Protein AF-A0A950JW30-F1 (afdb_monomer)

Sequence (121 aa):
MFRPANTLVDAQTFRLAQAGDPGAIRMLLIRLQPDVRRYAGKQCRSSSAIEEVVQEALLVIYRRIGQVRDLVSLSGWV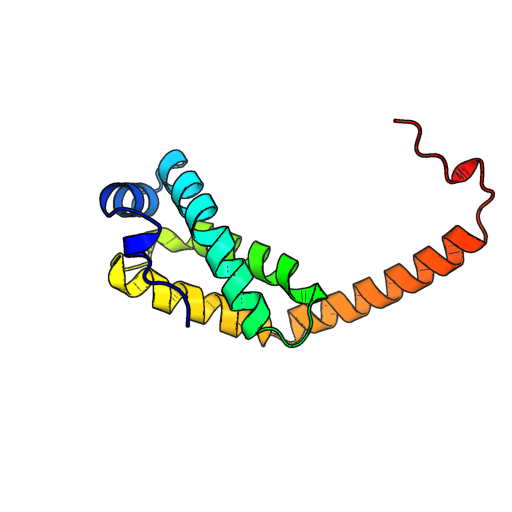AKIVLRLCMLPALMLMRGVEGLTGIENTARFAQVPTDELRIDL

Solvent-accessible surface area (backbone atoms only — not comparable to full-atom values): 6831 Å² total; per-residue (Å²): 132,61,64,65,35,72,82,56,43,54,72,66,46,50,52,39,24,37,74,63,37,67,68,30,39,51,51,48,48,64,48,44,46,65,51,47,42,58,42,30,66,74,64,31,92,47,79,80,52,31,62,58,40,36,52,54,40,51,52,52,43,71,77,43,43,60,73,57,91,47,62,82,53,45,26,62,51,50,45,50,47,40,51,51,49,52,66,36,63,66,70,52,50,56,46,54,52,50,52,49,50,51,51,52,48,51,58,48,56,74,72,50,60,73,81,78,68,60,79,88,126

Foldseek 3Di:
DQDQQCVQDPQVLLVCLLVVNPVSLVSSLVSRLVSQLVLLVVQAPDPVLSVVLSVVLSVCCSVCSNVQDGSRCVRVVSSVSSNCSSPDVVSVVVVVVVVVVVVVVVVVVVVDDPVVVDPDD

Structure (mmCIF, N/CA/C/O backbone):
data_AF-A0A950JW30-F1
#
_entry.id   AF-A0A950JW30-F1
#
loop_
_atom_site.group_PDB
_atom_site.id
_atom_site.type_symbol
_atom_site.label_atom_id
_atom_site.label_alt_id
_atom_site.label_comp_id
_atom_site.label_asym_id
_atom_site.label_entity_id
_atom_site.label_seq_id
_atom_site.pdbx_PDB_ins_code
_atom_site.Cartn_x
_atom_site.Cartn_y
_atom_site.Cartn_z
_atom_site.occupancy
_atom_site.B_iso_or_equiv
_atom_site.auth_seq_id
_atom_site.auth_comp_id
_atom_site.auth_asym_id
_atom_site.auth_atom_id
_atom_site.pdbx_PDB_model_num
ATOM 1 N N . MET A 1 1 ? 3.780 -14.549 -3.124 1.00 79.44 1 MET A N 1
ATOM 2 C CA . MET A 1 1 ? 2.544 -14.204 -2.393 1.00 79.44 1 MET A CA 1
ATOM 3 C C . MET A 1 1 ? 2.788 -13.003 -1.484 1.00 79.44 1 MET A C 1
ATOM 5 O O . MET A 1 1 ? 3.895 -12.870 -0.950 1.00 79.44 1 MET A O 1
ATOM 9 N N . PHE A 1 2 ? 1.794 -12.121 -1.363 1.00 89.06 2 PHE A N 1
ATOM 10 C CA . PHE A 1 2 ? 1.793 -10.994 -0.421 1.00 89.06 2 PHE A CA 1
ATOM 11 C C . PHE A 1 2 ? 1.681 -11.524 1.018 1.00 89.06 2 PHE A C 1
ATOM 13 O O . PHE A 1 2 ? 1.002 -12.529 1.236 1.00 89.06 2 PHE A O 1
ATOM 20 N N . ARG A 1 3 ? 2.388 -10.921 1.980 1.00 91.19 3 ARG A N 1
ATOM 21 C CA . ARG A 1 3 ? 2.394 -11.399 3.372 1.00 91.19 3 ARG A CA 1
ATOM 22 C C . ARG A 1 3 ? 1.030 -11.165 4.043 1.00 91.19 3 ARG A C 1
ATOM 24 O O . ARG A 1 3 ? 0.354 -10.188 3.715 1.00 91.19 3 ARG A O 1
ATOM 31 N N . PRO A 1 4 ? 0.608 -12.027 4.984 1.00 91.12 4 PRO A N 1
ATOM 32 C CA . PRO A 1 4 ? -0.625 -11.825 5.744 1.00 91.12 4 PRO A CA 1
ATOM 33 C C . PRO A 1 4 ? -0.609 -10.483 6.493 1.00 91.12 4 PRO A C 1
ATOM 35 O O . PRO A 1 4 ? 0.345 -10.179 7.207 1.00 91.12 4 PRO A O 1
ATOM 38 N N . ALA A 1 5 ? -1.644 -9.662 6.327 1.00 88.19 5 ALA A N 1
ATOM 39 C CA . ALA A 1 5 ? -1.647 -8.281 6.805 1.00 88.19 5 ALA A CA 1
ATOM 40 C C . ALA A 1 5 ? -1.696 -8.188 8.332 1.00 88.19 5 ALA A C 1
ATOM 42 O O . ALA A 1 5 ? -1.148 -7.250 8.897 1.00 88.19 5 ALA A O 1
ATOM 43 N N . ASN A 1 6 ? -2.248 -9.204 8.995 1.00 88.06 6 ASN A N 1
ATOM 44 C CA . ASN A 1 6 ? -2.206 -9.363 10.448 1.00 88.06 6 ASN A CA 1
ATOM 45 C C . ASN A 1 6 ? -0.781 -9.508 11.024 1.00 88.06 6 ASN A C 1
ATOM 47 O O . ASN A 1 6 ? -0.602 -9.355 12.225 1.00 88.06 6 ASN A O 1
ATOM 51 N N . THR A 1 7 ? 0.233 -9.783 10.192 1.00 89.69 7 THR A N 1
ATOM 52 C CA . THR A 1 7 ? 1.655 -9.761 10.597 1.00 89.69 7 THR A CA 1
ATOM 53 C C . THR A 1 7 ? 2.314 -8.396 10.394 1.00 89.69 7 THR A C 1
ATOM 55 O O . THR A 1 7 ? 3.430 -8.172 10.857 1.00 89.69 7 THR A O 1
ATOM 58 N N . LEU A 1 8 ? 1.649 -7.488 9.674 1.00 89.12 8 LEU A N 1
ATOM 59 C CA . LEU A 1 8 ? 2.168 -6.171 9.301 1.00 89.12 8 LEU A CA 1
ATOM 60 C C . LEU A 1 8 ? 1.509 -5.055 10.120 1.00 89.12 8 LEU A C 1
ATOM 62 O O . LEU A 1 8 ? 2.170 -4.076 10.462 1.00 89.12 8 LEU A O 1
ATOM 66 N N . VAL A 1 9 ? 0.215 -5.204 10.413 1.00 93.75 9 VAL A N 1
ATOM 67 C CA . VAL A 1 9 ? -0.637 -4.214 11.077 1.00 93.75 9 VAL A CA 1
ATOM 68 C C . VAL A 1 9 ? -1.578 -4.935 12.043 1.00 93.75 9 VAL A C 1
ATOM 70 O O . VAL A 1 9 ? -2.125 -5.986 11.710 1.00 93.75 9 VAL A O 1
ATOM 73 N N . ASP A 1 10 ? -1.776 -4.374 13.235 1.00 94.81 10 ASP A N 1
ATOM 74 C CA . ASP A 1 10 ? -2.725 -4.901 14.217 1.00 94.81 10 ASP A CA 1
ATOM 75 C C . ASP A 1 10 ? -4.186 -4.513 13.894 1.00 94.81 10 ASP A C 1
ATOM 77 O O . ASP A 1 10 ? -4.475 -3.612 13.099 1.00 94.81 10 ASP A O 1
ATOM 81 N N . ALA A 1 11 ? -5.137 -5.202 14.530 1.00 95.56 11 ALA A N 1
ATOM 82 C CA . ALA A 1 11 ? -6.564 -4.993 14.293 1.00 95.56 11 ALA A CA 1
ATOM 83 C C . ALA A 1 11 ? -7.066 -3.600 14.716 1.00 95.56 11 ALA A C 1
ATOM 85 O O . ALA A 1 11 ? -8.016 -3.091 14.120 1.00 95.56 11 ALA A O 1
ATOM 86 N N . GLN A 1 12 ? -6.452 -2.972 15.722 1.00 96.50 12 GLN A N 1
ATOM 87 C CA . GLN A 1 12 ? -6.859 -1.649 16.191 1.00 96.50 12 GLN A CA 1
ATOM 88 C C . GLN A 1 12 ? -6.456 -0.572 15.185 1.00 96.50 12 GLN A C 1
ATOM 90 O O . GLN A 1 12 ? -7.300 0.217 14.761 1.00 96.50 12 GLN A O 1
ATOM 95 N N . THR A 1 13 ? -5.198 -0.589 14.749 1.00 97.00 13 THR A N 1
ATOM 96 C CA . THR A 1 13 ? -4.665 0.290 13.707 1.00 97.00 13 THR A CA 1
ATOM 97 C C . THR A 1 13 ? -5.472 0.144 12.418 1.00 97.00 13 THR A C 1
ATOM 99 O O . THR A 1 13 ? -5.840 1.142 11.805 1.00 97.00 13 THR A O 1
ATOM 102 N N . PHE A 1 14 ? -5.828 -1.083 12.025 1.00 97.56 14 PHE A N 1
ATOM 103 C CA . PHE A 1 14 ? -6.671 -1.306 10.849 1.00 97.56 14 PHE A CA 1
ATOM 104 C C . PHE A 1 14 ? -8.067 -0.675 10.979 1.00 97.56 14 PHE A C 1
ATOM 106 O O . PHE A 1 14 ? -8.506 0.007 10.054 1.00 97.56 14 PHE A O 1
ATOM 113 N N . ARG A 1 15 ? -8.751 -0.850 12.119 1.00 97.62 15 ARG A N 1
ATOM 114 C CA . ARG A 1 15 ? -10.082 -0.254 12.347 1.00 97.62 15 ARG A CA 1
ATOM 115 C C . ARG A 1 15 ? -10.045 1.272 12.360 1.00 97.62 15 ARG A C 1
ATOM 117 O O . ARG A 1 15 ? -10.908 1.903 11.760 1.00 97.62 15 ARG A O 1
ATOM 124 N N . LEU A 1 16 ? -9.044 1.865 13.011 1.00 98.19 16 LEU A N 1
ATOM 125 C CA . LEU A 1 16 ? -8.857 3.317 13.009 1.00 98.19 16 LEU A CA 1
ATOM 126 C C . LEU A 1 16 ? -8.589 3.834 11.590 1.00 98.19 16 LEU A C 1
ATOM 128 O O . LEU A 1 16 ? -9.196 4.813 11.165 1.00 98.19 16 LEU A O 1
ATOM 132 N N . ALA A 1 17 ? -7.756 3.129 10.819 1.00 97.75 17 ALA A N 1
ATOM 133 C CA . ALA A 1 17 ? -7.479 3.490 9.434 1.00 97.75 17 ALA A CA 1
ATOM 134 C C . ALA A 1 17 ? -8.726 3.387 8.539 1.00 97.75 17 ALA A C 1
ATOM 136 O O . ALA A 1 17 ? -8.970 4.272 7.722 1.00 97.75 17 ALA A O 1
ATOM 137 N N . GLN A 1 18 ? -9.544 2.343 8.713 1.00 97.25 18 GLN A N 1
ATOM 138 C CA . GLN A 1 18 ? -10.849 2.219 8.050 1.00 97.25 18 GLN A CA 1
ATOM 139 C C . GLN A 1 18 ? -11.782 3.388 8.379 1.00 97.25 18 GLN A C 1
ATOM 141 O O . GLN A 1 18 ? -12.485 3.867 7.493 1.00 97.25 18 GLN A O 1
ATOM 146 N N . ALA A 1 19 ? -11.777 3.845 9.635 1.00 97.12 19 ALA A N 1
ATOM 147 C CA . ALA A 1 19 ? -12.585 4.967 10.105 1.00 97.12 19 ALA A CA 1
ATOM 148 C C . ALA A 1 19 ? -12.067 6.340 9.636 1.00 97.12 19 ALA A C 1
ATOM 150 O O . ALA A 1 19 ? -12.692 7.357 9.928 1.00 97.12 19 ALA A O 1
ATOM 151 N N . GLY A 1 20 ? -10.949 6.385 8.906 1.00 96.31 20 GLY A N 1
ATOM 152 C CA . GLY A 1 20 ? -10.389 7.624 8.376 1.00 96.31 20 GLY A CA 1
ATOM 153 C C . GLY A 1 20 ? -9.373 8.307 9.289 1.00 96.31 20 GLY A C 1
ATOM 154 O O . GLY A 1 20 ? -8.976 9.428 8.980 1.00 96.31 20 GLY A O 1
ATOM 155 N N . ASP A 1 21 ? -8.928 7.668 10.379 1.00 98.31 21 ASP A N 1
ATOM 156 C CA . ASP A 1 21 ? -7.919 8.250 11.268 1.00 98.31 21 ASP A CA 1
ATOM 157 C C . ASP A 1 21 ? -6.584 8.461 10.519 1.00 98.31 21 ASP A C 1
ATOM 159 O O . ASP A 1 21 ? -5.955 7.486 10.084 1.00 98.31 21 ASP A O 1
ATOM 163 N N . PRO A 1 22 ? -6.105 9.711 10.362 1.00 96.75 22 PRO A N 1
ATOM 164 C CA . PRO A 1 22 ? -4.917 9.985 9.556 1.00 96.75 22 PRO A CA 1
ATOM 165 C C . PRO A 1 22 ? -3.636 9.344 10.106 1.00 96.75 22 PRO A C 1
ATOM 167 O O . PRO A 1 22 ? -2.749 8.972 9.332 1.00 96.75 22 PRO A O 1
ATOM 170 N N . GLY A 1 23 ? -3.523 9.207 11.432 1.00 98.00 23 GLY A N 1
ATOM 171 C CA . GLY A 1 23 ? -2.365 8.599 12.089 1.00 98.00 23 GLY A CA 1
ATOM 172 C C . GLY A 1 23 ? -2.282 7.098 11.818 1.00 98.00 23 GLY A C 1
ATOM 173 O O . GLY A 1 23 ? -1.233 6.584 11.420 1.00 98.00 23 GLY A O 1
ATOM 174 N N . ALA A 1 24 ? -3.409 6.407 11.947 1.00 98.06 24 ALA A N 1
ATOM 175 C CA . ALA A 1 24 ? -3.544 4.988 11.680 1.00 98.06 24 ALA A CA 1
ATOM 176 C C . ALA A 1 24 ? -3.375 4.668 10.193 1.00 98.06 24 ALA A C 1
ATOM 178 O O . ALA A 1 24 ? -2.683 3.706 9.859 1.00 98.06 24 ALA A O 1
ATOM 179 N N . ILE A 1 25 ? -3.923 5.495 9.292 1.00 98.00 25 ILE A N 1
ATOM 180 C CA . ILE A 1 25 ? -3.693 5.354 7.847 1.00 98.00 25 ILE A CA 1
ATOM 181 C C . ILE A 1 25 ? -2.200 5.472 7.536 1.00 98.00 25 ILE A C 1
ATOM 183 O O . ILE A 1 25 ? -1.647 4.614 6.849 1.00 98.00 25 ILE A O 1
ATOM 187 N N . ARG A 1 26 ? -1.519 6.494 8.069 1.00 98.12 26 ARG A N 1
ATOM 188 C CA . ARG A 1 26 ? -0.073 6.669 7.875 1.00 98.12 26 ARG A CA 1
ATOM 189 C C . ARG A 1 26 ? 0.707 5.450 8.366 1.00 98.12 26 ARG A C 1
ATOM 191 O O . ARG A 1 26 ? 1.554 4.940 7.634 1.00 98.12 26 ARG A O 1
ATOM 198 N N . MET A 1 27 ? 0.409 4.969 9.573 1.00 98.00 27 MET A N 1
ATOM 199 C CA . MET A 1 27 ? 1.055 3.784 10.142 1.00 98.00 27 MET A CA 1
ATOM 200 C C . MET A 1 27 ? 0.828 2.549 9.263 1.00 98.00 27 MET A C 1
ATOM 202 O O . MET A 1 27 ? 1.777 1.841 8.931 1.00 98.00 27 MET A O 1
ATOM 206 N N . LEU A 1 28 ? -0.412 2.321 8.826 1.00 97.75 28 LEU A N 1
ATOM 207 C CA . LEU A 1 28 ? -0.773 1.218 7.939 1.00 97.75 28 LEU A CA 1
ATOM 208 C C . LEU A 1 28 ? 0.007 1.276 6.618 1.00 97.75 28 LEU A C 1
ATOM 210 O O . LEU A 1 28 ? 0.570 0.265 6.201 1.00 97.75 28 LEU A O 1
ATOM 214 N N . LEU A 1 29 ? 0.103 2.447 5.981 1.00 97.94 29 LEU A N 1
ATOM 215 C CA . LEU A 1 29 ? 0.840 2.612 4.723 1.00 97.94 29 LEU A CA 1
ATOM 216 C C . LEU A 1 29 ? 2.342 2.345 4.892 1.00 97.94 29 LEU A C 1
ATOM 218 O O . LEU A 1 29 ? 2.911 1.601 4.093 1.00 97.94 29 LEU A O 1
ATOM 222 N N . ILE A 1 30 ? 2.965 2.870 5.956 1.00 97.69 30 ILE A N 1
ATOM 223 C CA . ILE A 1 30 ? 4.385 2.623 6.276 1.00 97.69 30 ILE A CA 1
ATOM 224 C C . ILE A 1 30 ? 4.648 1.122 6.453 1.00 97.69 30 ILE A C 1
ATOM 226 O O . ILE A 1 30 ? 5.638 0.591 5.954 1.00 97.69 30 ILE A O 1
ATOM 230 N N . ARG A 1 31 ? 3.747 0.411 7.138 1.00 97.38 31 ARG A N 1
ATOM 231 C CA . ARG A 1 31 ? 3.881 -1.032 7.387 1.00 97.38 31 ARG A CA 1
ATOM 232 C C . ARG A 1 31 ? 3.665 -1.879 6.133 1.00 97.38 31 ARG A C 1
ATOM 234 O O . ARG A 1 31 ? 4.314 -2.914 5.979 1.00 97.38 31 ARG A O 1
ATOM 241 N N . LEU A 1 32 ? 2.772 -1.460 5.236 1.00 96.94 32 LEU A N 1
ATOM 242 C CA . LEU 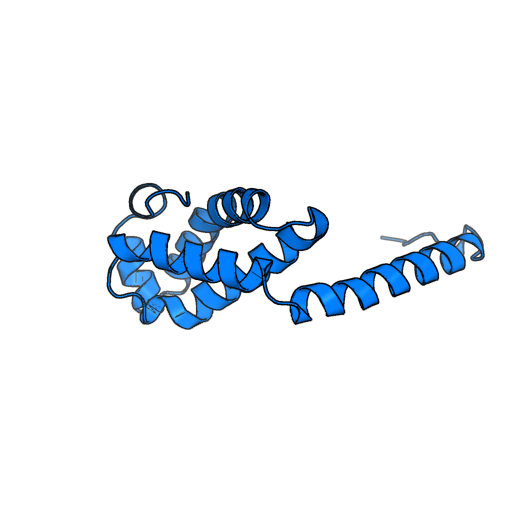A 1 32 ? 2.490 -2.175 3.989 1.00 96.94 32 LEU A CA 1
ATOM 243 C C . LEU A 1 32 ? 3.548 -1.931 2.908 1.00 96.94 32 LEU A C 1
ATOM 245 O O . LEU A 1 32 ? 3.839 -2.855 2.146 1.00 96.94 32 LEU A O 1
ATOM 249 N N . GLN A 1 33 ? 4.135 -0.733 2.837 1.00 97.62 33 GLN A N 1
ATOM 250 C CA . GLN A 1 33 ? 5.035 -0.319 1.753 1.00 97.62 33 GLN A CA 1
ATOM 251 C C . GLN A 1 33 ? 6.160 -1.330 1.448 1.00 97.62 33 GLN A C 1
ATOM 253 O O . GLN A 1 33 ? 6.305 -1.690 0.275 1.00 97.62 33 GLN A O 1
ATOM 258 N N . PRO A 1 34 ? 6.913 -1.871 2.429 1.00 96.75 34 PRO A N 1
ATOM 259 C CA . PRO A 1 34 ? 7.959 -2.851 2.139 1.00 96.75 34 PRO A CA 1
ATOM 260 C C . PRO A 1 34 ? 7.420 -4.127 1.484 1.00 96.75 34 PRO A C 1
ATOM 262 O O . PRO A 1 34 ? 8.081 -4.710 0.623 1.00 96.75 34 PRO A O 1
ATOM 265 N N . ASP A 1 35 ? 6.217 -4.575 1.864 1.00 97.19 35 ASP A N 1
ATOM 266 C CA . ASP A 1 35 ? 5.622 -5.771 1.267 1.00 97.19 35 ASP A CA 1
ATOM 267 C C . ASP A 1 35 ? 5.021 -5.510 -0.110 1.00 97.19 35 ASP A C 1
ATOM 269 O O . ASP A 1 35 ? 5.171 -6.346 -1.000 1.00 97.19 35 ASP A O 1
ATOM 273 N N . VAL A 1 36 ? 4.422 -4.332 -0.307 1.00 97.62 36 VAL A N 1
ATOM 274 C CA . VAL A 1 36 ? 3.976 -3.850 -1.622 1.00 97.62 36 VAL A CA 1
ATOM 275 C C . VAL A 1 36 ? 5.154 -3.830 -2.586 1.00 97.62 36 VAL A C 1
ATOM 277 O O . VAL A 1 36 ? 5.072 -4.449 -3.643 1.00 97.62 36 VAL A O 1
ATOM 280 N N . ARG A 1 37 ? 6.283 -3.233 -2.189 1.00 97.06 37 ARG A N 1
ATOM 281 C CA . ARG A 1 37 ? 7.507 -3.179 -2.999 1.00 97.06 37 ARG A CA 1
ATOM 282 C C . ARG A 1 37 ? 8.072 -4.561 -3.300 1.00 97.06 37 ARG A C 1
ATOM 284 O O . ARG A 1 37 ? 8.338 -4.886 -4.456 1.00 97.06 37 ARG A O 1
ATOM 291 N N . ARG A 1 38 ? 8.209 -5.410 -2.275 1.00 96.94 38 ARG A N 1
ATOM 292 C CA . ARG A 1 38 ? 8.678 -6.798 -2.429 1.00 96.94 38 ARG A CA 1
ATOM 293 C C . ARG A 1 38 ? 7.789 -7.589 -3.384 1.00 96.94 38 ARG A C 1
ATOM 295 O O . ARG A 1 38 ? 8.295 -8.391 -4.164 1.00 96.94 38 ARG A O 1
ATOM 302 N N . TYR A 1 39 ? 6.472 -7.422 -3.286 1.00 97.12 39 TYR A N 1
ATOM 303 C CA . TYR A 1 39 ? 5.533 -8.134 -4.138 1.00 97.12 39 TYR A CA 1
ATOM 304 C C . TYR A 1 39 ? 5.548 -7.578 -5.564 1.00 97.12 39 TYR A C 1
ATOM 306 O O . TYR A 1 39 ? 5.664 -8.366 -6.496 1.00 97.12 39 TYR A O 1
ATOM 314 N N . ALA A 1 40 ? 5.556 -6.256 -5.744 1.00 95.88 40 ALA A N 1
ATOM 315 C CA . ALA A 1 40 ? 5.699 -5.611 -7.049 1.00 95.88 40 ALA A CA 1
ATOM 316 C C . ALA A 1 40 ? 6.961 -6.088 -7.782 1.00 95.88 40 ALA A C 1
ATOM 318 O O . ALA A 1 40 ? 6.863 -6.491 -8.936 1.00 95.88 40 ALA A O 1
ATOM 319 N N . GLY A 1 41 ? 8.107 -6.189 -7.100 1.00 95.62 41 GLY A N 1
ATOM 320 C CA . GLY A 1 41 ? 9.342 -6.716 -7.695 1.00 95.62 41 GLY A CA 1
ATOM 321 C C . GLY A 1 41 ? 9.268 -8.170 -8.179 1.00 95.62 41 GLY A C 1
ATOM 322 O O . GLY A 1 41 ? 10.093 -8.581 -8.985 1.00 95.62 41 GLY A O 1
ATOM 323 N N . LYS A 1 42 ? 8.279 -8.952 -7.725 1.00 94.88 42 LYS A N 1
ATOM 324 C CA . LYS A 1 42 ? 8.016 -10.312 -8.228 1.00 94.88 42 LYS A CA 1
ATOM 325 C C . LYS A 1 42 ? 7.000 -10.351 -9.368 1.00 94.88 42 LYS A C 1
ATOM 327 O O . LYS A 1 42 ? 6.968 -11.332 -10.101 1.00 94.88 42 LYS A O 1
ATOM 332 N N . GLN A 1 43 ? 6.137 -9.340 -9.475 1.00 94.31 43 GLN A N 1
ATOM 333 C CA . GLN A 1 43 ? 5.019 -9.334 -10.422 1.00 94.31 43 GLN A CA 1
ATOM 334 C C . GLN A 1 43 ? 5.276 -8.451 -11.648 1.00 94.31 43 GLN A C 1
ATOM 336 O O . GLN A 1 43 ? 4.848 -8.788 -12.748 1.00 94.31 43 GLN A O 1
ATOM 341 N N . CYS A 1 44 ? 5.940 -7.315 -11.465 1.00 91.75 44 CYS A N 1
ATOM 342 C CA . CYS A 1 44 ? 6.235 -6.371 -12.530 1.00 91.75 44 CYS A CA 1
ATOM 343 C C . CYS A 1 44 ? 7.366 -6.910 -13.416 1.00 91.75 44 CYS A C 1
ATOM 345 O O . CYS A 1 44 ? 8.380 -7.396 -12.923 1.00 91.75 44 CYS A O 1
ATOM 347 N N . ARG A 1 45 ? 7.201 -6.797 -14.740 1.00 86.50 45 ARG A N 1
ATOM 348 C CA . ARG A 1 45 ? 8.184 -7.291 -15.728 1.00 86.50 45 ARG A CA 1
ATOM 349 C C . ARG A 1 45 ? 9.443 -6.424 -15.811 1.00 86.50 45 ARG A C 1
ATOM 351 O O . ARG A 1 45 ? 10.472 -6.896 -16.274 1.00 86.50 45 ARG A O 1
ATOM 358 N N . SER A 1 46 ? 9.346 -5.162 -15.399 1.00 82.81 46 SER A N 1
ATOM 359 C CA . SER A 1 46 ? 10.430 -4.183 -15.455 1.00 82.81 46 SER A CA 1
ATOM 360 C C . SER A 1 46 ? 10.733 -3.653 -14.059 1.00 82.81 46 SER A C 1
ATOM 362 O O . SER A 1 46 ? 9.819 -3.246 -13.339 1.00 82.81 46 SER A O 1
ATOM 364 N N . SER A 1 47 ? 12.018 -3.638 -13.694 1.00 83.31 47 SER A N 1
ATOM 365 C CA . SER A 1 47 ? 12.496 -3.142 -12.401 1.00 83.31 47 SER A CA 1
ATOM 366 C C . SER A 1 47 ? 12.225 -1.656 -12.214 1.00 83.31 47 SER A C 1
ATOM 368 O O . SER A 1 47 ? 11.923 -1.230 -11.102 1.00 83.31 47 SER A O 1
ATOM 370 N N . SER A 1 48 ? 12.259 -0.872 -13.293 1.00 80.50 48 SER A N 1
ATOM 371 C CA . SER A 1 48 ? 11.977 0.551 -13.188 1.00 80.50 48 SER A CA 1
ATOM 372 C C . SER A 1 48 ? 10.522 0.803 -12.771 1.00 80.50 48 SER A C 1
ATOM 374 O O . SER A 1 48 ? 10.278 1.817 -12.135 1.00 80.50 48 SER A O 1
ATOM 376 N N . ALA A 1 49 ? 9.559 -0.084 -13.079 1.00 83.94 49 ALA A N 1
ATOM 377 C CA . ALA A 1 49 ? 8.115 0.153 -12.844 1.00 83.94 49 ALA A CA 1
ATOM 378 C C . ALA A 1 49 ? 7.716 -0.028 -11.386 1.00 83.94 49 ALA A C 1
ATOM 380 O O . ALA A 1 49 ? 6.598 0.295 -10.991 1.00 83.94 49 ALA A O 1
ATOM 381 N N . ILE A 1 50 ? 8.619 -0.600 -10.596 1.00 91.06 50 ILE A N 1
ATOM 382 C CA . ILE A 1 50 ? 8.332 -1.015 -9.235 1.00 91.06 50 ILE A CA 1
ATOM 383 C C . ILE A 1 50 ? 7.953 0.199 -8.388 1.00 91.06 50 ILE A C 1
ATOM 385 O O . ILE A 1 50 ? 6.941 0.139 -7.699 1.00 91.06 50 ILE A O 1
ATOM 389 N N . GLU A 1 51 ? 8.709 1.296 -8.454 1.00 91.38 51 GLU A N 1
ATOM 390 C CA . GLU A 1 51 ? 8.468 2.453 -7.582 1.00 91.38 51 GLU A CA 1
ATOM 391 C C . GLU A 1 51 ? 7.174 3.204 -7.936 1.00 91.38 51 GLU A C 1
ATOM 393 O O . GLU A 1 51 ? 6.428 3.586 -7.037 1.00 91.38 51 GLU A O 1
ATOM 398 N N . GLU A 1 52 ? 6.840 3.343 -9.221 1.00 90.00 52 GLU A N 1
ATOM 399 C CA . GLU A 1 52 ? 5.549 3.900 -9.662 1.00 90.00 52 GLU A CA 1
ATOM 400 C C . GLU A 1 52 ? 4.379 3.030 -9.199 1.00 90.00 52 GLU A C 1
ATOM 402 O O . GLU A 1 52 ? 3.419 3.520 -8.607 1.00 90.00 52 GLU A O 1
ATOM 407 N N . VAL A 1 53 ? 4.471 1.713 -9.409 1.00 94.25 53 VAL A N 1
ATOM 408 C CA . VAL A 1 53 ? 3.428 0.777 -8.976 1.00 94.25 53 VAL A CA 1
ATOM 409 C C . VAL A 1 53 ? 3.271 0.789 -7.459 1.00 94.25 53 VAL A C 1
ATOM 411 O O . VAL A 1 53 ? 2.147 0.699 -6.967 1.00 94.25 53 VAL A O 1
ATOM 414 N N . VAL A 1 54 ? 4.365 0.910 -6.705 1.00 96.00 54 VAL A N 1
ATOM 415 C CA . VAL A 1 54 ? 4.317 1.046 -5.245 1.00 96.00 54 VAL A CA 1
ATOM 416 C C . VAL A 1 54 ? 3.579 2.320 -4.852 1.00 96.00 54 VAL A C 1
ATOM 418 O O . VAL A 1 54 ? 2.678 2.247 -4.016 1.00 96.00 54 VAL A O 1
ATOM 421 N N . GLN A 1 55 ? 3.913 3.461 -5.457 1.00 94.81 55 GLN A N 1
ATOM 422 C CA . GLN A 1 55 ? 3.247 4.732 -5.173 1.00 94.81 55 GLN A CA 1
AT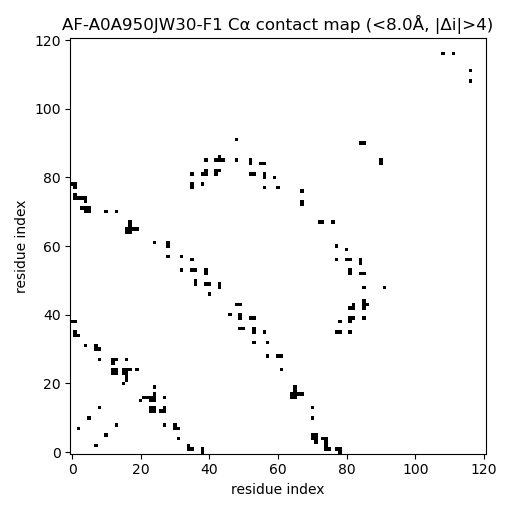OM 423 C C . GLN A 1 55 ? 1.750 4.672 -5.486 1.00 94.81 55 GLN A C 1
ATOM 425 O O . GLN A 1 55 ? 0.925 4.940 -4.610 1.00 94.81 55 GLN A O 1
ATOM 430 N N . GLU A 1 56 ? 1.387 4.230 -6.689 1.00 95.25 56 GLU A N 1
ATOM 431 C CA . GLU A 1 56 ? -0.010 4.114 -7.107 1.00 95.25 56 GLU A CA 1
ATOM 432 C C . GLU A 1 56 ? -0.787 3.112 -6.249 1.00 95.25 56 GLU A C 1
ATOM 434 O O . GLU A 1 56 ? -1.926 3.368 -5.851 1.00 95.25 56 GLU A O 1
ATOM 439 N N . ALA A 1 57 ? -0.174 1.984 -5.878 1.00 97.00 57 ALA A N 1
ATOM 440 C CA . ALA A 1 57 ? -0.802 1.022 -4.981 1.00 97.00 57 ALA A CA 1
ATOM 441 C C . ALA A 1 57 ? -1.091 1.643 -3.608 1.00 97.00 57 ALA A C 1
ATOM 443 O O . ALA A 1 57 ? -2.204 1.498 -3.099 1.00 97.00 57 ALA A O 1
ATOM 444 N N . LEU A 1 58 ? -0.127 2.356 -3.018 1.00 97.75 58 LEU A N 1
ATOM 445 C CA . LEU A 1 58 ? -0.305 3.032 -1.730 1.00 97.75 58 LEU A CA 1
ATOM 446 C C . LEU A 1 58 ? -1.361 4.141 -1.807 1.00 97.75 58 LEU A C 1
ATOM 448 O O . LEU A 1 58 ? -2.147 4.289 -0.871 1.00 97.75 58 LEU A O 1
ATOM 452 N N . LEU A 1 59 ? -1.451 4.859 -2.929 1.00 97.38 59 LEU A N 1
ATOM 453 C CA . LEU A 1 59 ? -2.484 5.869 -3.158 1.00 97.38 59 LEU A CA 1
ATOM 454 C C . LEU A 1 59 ? -3.886 5.249 -3.259 1.00 97.38 59 LEU A C 1
ATOM 456 O O . LEU A 1 59 ? -4.844 5.765 -2.676 1.00 97.38 59 LEU A O 1
ATOM 460 N N . VAL A 1 60 ? -4.027 4.119 -3.958 1.00 97.19 60 VAL A N 1
ATOM 461 C CA . VAL A 1 60 ? -5.294 3.373 -4.010 1.00 97.19 60 VAL A CA 1
ATOM 462 C C . VAL A 1 60 ? -5.675 2.859 -2.623 1.00 97.19 60 VAL A C 1
ATOM 464 O O . VAL A 1 60 ? -6.843 2.968 -2.244 1.00 97.19 60 VAL A O 1
ATOM 467 N N . ILE A 1 61 ? -4.708 2.344 -1.855 1.00 97.38 61 ILE A N 1
ATOM 468 C CA . ILE A 1 61 ? -4.928 1.894 -0.475 1.00 97.38 61 ILE A CA 1
ATOM 469 C C . ILE A 1 61 ? -5.429 3.059 0.378 1.00 97.38 61 ILE A C 1
ATOM 471 O O . ILE A 1 61 ? -6.497 2.944 0.970 1.00 97.38 61 ILE A O 1
ATOM 475 N N . TYR A 1 62 ? -4.727 4.195 0.369 1.00 97.31 62 TYR A N 1
ATOM 476 C CA . TYR A 1 62 ? -5.120 5.412 1.083 1.00 97.31 62 TYR A CA 1
ATOM 477 C C . TYR A 1 62 ? -6.575 5.812 0.791 1.00 97.31 62 TYR A C 1
ATOM 479 O O . TYR A 1 62 ? -7.362 6.024 1.708 1.00 97.31 62 TYR A O 1
ATOM 487 N N . ARG A 1 63 ? -6.961 5.846 -0.491 1.00 96.75 63 ARG A N 1
ATOM 488 C CA . ARG A 1 63 ? -8.297 6.292 -0.922 1.00 96.75 63 ARG A CA 1
ATOM 489 C C . ARG A 1 63 ? -9.421 5.303 -0.617 1.00 96.75 63 ARG A C 1
ATOM 491 O O . ARG A 1 63 ? -10.585 5.694 -0.637 1.00 96.75 63 ARG A O 1
ATOM 498 N N . ARG A 1 64 ? -9.111 4.016 -0.442 1.00 97.44 64 ARG A N 1
ATOM 499 C CA . ARG A 1 64 ? -10.124 2.945 -0.427 1.00 97.44 64 ARG A CA 1
ATOM 500 C C . ARG A 1 64 ? -10.039 2.011 0.774 1.00 97.44 64 ARG A C 1
ATOM 502 O O . ARG A 1 64 ? -10.809 1.056 0.830 1.00 97.44 64 ARG A O 1
ATOM 509 N N . ILE A 1 65 ? -9.163 2.274 1.744 1.00 96.75 65 ILE A N 1
ATOM 510 C CA . ILE A 1 65 ? -8.998 1.415 2.925 1.00 96.75 65 ILE A CA 1
ATOM 511 C C . ILE A 1 65 ? -10.306 1.241 3.712 1.00 96.75 65 ILE A C 1
ATOM 513 O O . ILE A 1 65 ? -10.591 0.137 4.168 1.00 96.75 65 ILE A O 1
ATOM 517 N N . GLY A 1 66 ? -11.156 2.273 3.767 1.00 95.62 66 GLY A N 1
ATOM 518 C CA . GLY A 1 66 ? -12.482 2.209 4.397 1.00 95.62 66 GLY A CA 1
ATOM 519 C C . GLY A 1 66 ? -13.475 1.241 3.734 1.00 95.62 66 GLY A C 1
ATOM 520 O O . GLY A 1 66 ? -14.496 0.921 4.328 1.00 95.62 66 GLY A O 1
ATOM 521 N N . GLN A 1 67 ? -13.190 0.745 2.523 1.00 95.25 67 GLN A N 1
ATOM 522 C CA . GLN A 1 67 ? -14.038 -0.218 1.801 1.00 95.25 67 GLN A CA 1
ATOM 523 C C . GLN A 1 67 ? -13.600 -1.676 2.006 1.00 95.25 67 GLN A C 1
ATOM 525 O O . GLN A 1 67 ? -14.293 -2.604 1.581 1.00 95.25 67 GLN A O 1
ATOM 530 N N . VAL A 1 68 ? -12.427 -1.906 2.600 1.00 95.81 68 VAL A N 1
ATOM 531 C CA . VAL A 1 68 ? -11.943 -3.260 2.895 1.00 95.81 68 VAL A CA 1
ATOM 532 C C . VAL A 1 68 ? -12.818 -3.834 4.004 1.00 95.81 68 VAL A C 1
ATOM 534 O O . VAL A 1 68 ? -13.105 -3.125 4.953 1.00 95.81 68 VAL A O 1
ATOM 537 N N . ARG A 1 69 ? -13.269 -5.089 3.907 1.00 92.12 69 ARG A N 1
ATOM 538 C CA . ARG A 1 69 ? -14.215 -5.656 4.891 1.00 92.12 69 ARG A CA 1
ATOM 539 C C . ARG A 1 69 ? -13.553 -5.986 6.225 1.00 92.12 69 ARG A C 1
ATOM 541 O O . ARG A 1 69 ? -14.097 -5.685 7.280 1.00 92.12 69 ARG A O 1
ATOM 548 N N . ASP A 1 70 ? -12.380 -6.604 6.166 1.00 93.94 70 ASP A N 1
ATOM 549 C CA . ASP A 1 7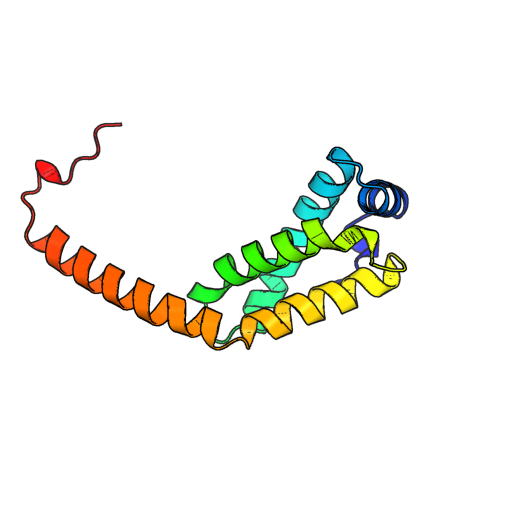0 ? -11.665 -7.106 7.335 1.00 93.94 70 ASP A CA 1
ATOM 550 C C . ASP A 1 70 ? -10.152 -7.198 7.072 1.00 93.94 70 ASP A C 1
ATOM 552 O O . ASP A 1 70 ? -9.693 -7.180 5.923 1.00 93.94 70 ASP A O 1
ATOM 556 N N . LEU A 1 71 ? -9.374 -7.327 8.149 1.00 93.38 71 LEU A N 1
ATOM 557 C CA . LEU A 1 71 ? -7.911 -7.388 8.098 1.00 93.38 71 LEU A CA 1
ATOM 558 C C . LEU A 1 71 ? -7.384 -8.632 7.361 1.00 93.38 71 LEU A C 1
ATOM 560 O O . LEU A 1 71 ? -6.311 -8.585 6.762 1.00 93.38 71 LEU A O 1
ATOM 564 N N . VAL A 1 72 ? -8.131 -9.739 7.361 1.00 92.56 72 VAL A N 1
ATOM 565 C CA . VAL A 1 72 ? -7.731 -10.985 6.685 1.00 92.56 72 VAL A CA 1
ATOM 566 C C . VAL A 1 72 ? -7.792 -10.809 5.163 1.00 92.56 72 VAL A C 1
ATOM 568 O O . VAL A 1 72 ? -6.921 -11.286 4.433 1.00 92.56 72 VAL A O 1
ATOM 571 N N . SER A 1 73 ? -8.777 -10.055 4.675 1.00 94.75 73 SER A N 1
ATOM 572 C CA . SER A 1 73 ? -8.978 -9.750 3.259 1.00 94.75 73 SER A CA 1
ATOM 573 C C . SER A 1 73 ? -7.994 -8.714 2.703 1.00 94.75 73 SER A C 1
ATOM 575 O O . SER A 1 73 ? -7.779 -8.669 1.486 1.00 94.75 73 SER A O 1
ATOM 577 N N . LEU A 1 74 ? -7.352 -7.921 3.574 1.00 95.81 74 LEU A N 1
ATOM 578 C CA . LEU A 1 74 ? -6.468 -6.819 3.187 1.00 95.81 74 LEU A CA 1
ATOM 579 C C . LEU A 1 74 ? -5.311 -7.292 2.294 1.00 95.81 74 LEU A C 1
ATOM 581 O O . LEU A 1 74 ? -5.083 -6.709 1.238 1.00 95.81 74 LEU A O 1
ATOM 585 N N . SER A 1 75 ? -4.630 -8.387 2.646 1.00 95.62 75 SER A N 1
ATOM 586 C CA . SER A 1 75 ? -3.516 -8.922 1.842 1.00 95.62 75 SER A CA 1
ATOM 587 C C . SER A 1 75 ? -3.930 -9.295 0.424 1.00 95.62 75 SER A C 1
ATOM 589 O O . SER A 1 75 ? -3.229 -8.975 -0.534 1.00 95.62 75 SER A O 1
ATOM 591 N N . GLY A 1 76 ? -5.071 -9.975 0.280 1.00 96.38 76 GLY A N 1
ATOM 592 C CA . GLY A 1 76 ? -5.586 -10.377 -1.027 1.00 96.38 76 GLY A CA 1
ATOM 593 C C . GLY A 1 76 ? -6.013 -9.172 -1.863 1.00 96.38 76 GLY A C 1
ATOM 594 O O . GLY A 1 76 ? -5.782 -9.141 -3.072 1.00 96.38 76 GLY A O 1
ATOM 595 N N . TRP A 1 77 ? -6.594 -8.160 -1.221 1.00 97.06 77 TRP A N 1
ATOM 596 C CA . TRP A 1 77 ? -6.972 -6.912 -1.873 1.00 97.06 77 TRP A CA 1
ATOM 597 C C . TRP A 1 77 ? -5.752 -6.114 -2.356 1.00 97.06 77 TRP A C 1
ATOM 599 O O . TRP A 1 77 ? -5.695 -5.757 -3.533 1.00 97.06 77 TRP A O 1
ATOM 609 N N . VAL A 1 78 ? -4.735 -5.930 -1.508 1.00 97.38 78 VAL A N 1
ATOM 610 C CA . VAL A 1 78 ? -3.475 -5.261 -1.880 1.00 97.38 78 VAL A CA 1
ATOM 611 C C . VAL A 1 78 ? -2.754 -6.021 -2.994 1.00 97.38 78 VAL A C 1
ATOM 613 O O . VAL A 1 78 ? -2.321 -5.414 -3.973 1.00 97.38 78 VAL A O 1
ATOM 616 N N . ALA A 1 79 ? -2.682 -7.352 -2.910 1.00 97.06 79 ALA A N 1
ATOM 617 C CA . ALA A 1 79 ? -2.073 -8.169 -3.956 1.00 97.06 79 ALA A CA 1
ATOM 618 C C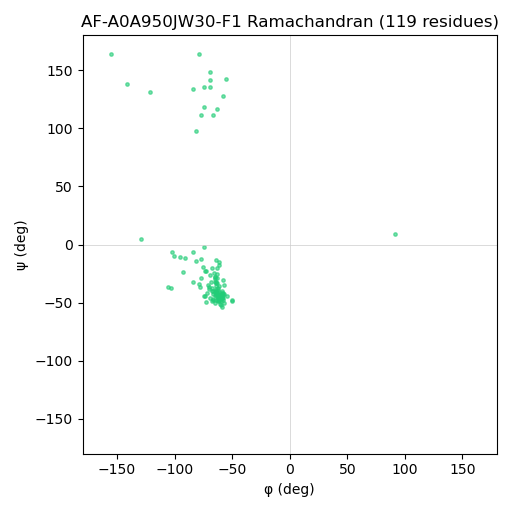 . ALA A 1 79 ? -2.759 -7.972 -5.320 1.00 97.06 79 ALA A C 1
ATOM 620 O O . ALA A 1 79 ? -2.078 -7.845 -6.338 1.00 97.06 79 ALA A O 1
ATOM 621 N N . LYS A 1 80 ? -4.098 -7.896 -5.345 1.00 96.94 80 LYS A N 1
ATOM 622 C CA . LYS A 1 80 ? -4.867 -7.625 -6.571 1.00 96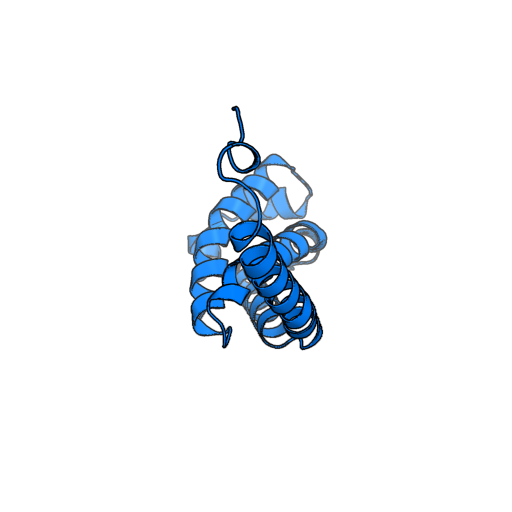.94 80 LYS A CA 1
ATOM 623 C C . LYS A 1 80 ? -4.594 -6.231 -7.134 1.00 96.94 80 LYS A C 1
ATOM 625 O O . LYS A 1 80 ? -4.486 -6.101 -8.351 1.00 96.94 80 LYS A O 1
ATOM 630 N N . ILE A 1 81 ? -4.468 -5.213 -6.277 1.00 96.31 81 ILE A N 1
ATOM 631 C CA . ILE A 1 81 ? -4.098 -3.851 -6.697 1.00 96.31 81 ILE A CA 1
ATOM 632 C C . ILE A 1 81 ? -2.736 -3.876 -7.398 1.00 96.31 81 ILE A C 1
ATOM 634 O O . ILE A 1 81 ? -2.638 -3.456 -8.549 1.00 96.31 81 ILE A O 1
ATOM 638 N N . VAL A 1 82 ? -1.715 -4.436 -6.743 1.00 96.56 82 VAL A N 1
ATOM 639 C CA . VAL A 1 82 ? -0.348 -4.499 -7.286 1.00 96.56 82 VAL A CA 1
ATOM 640 C C . VAL A 1 82 ? -0.304 -5.282 -8.597 1.00 96.56 82 VAL A C 1
ATOM 642 O O . VAL A 1 82 ? 0.291 -4.819 -9.567 1.00 96.56 82 VAL A O 1
ATOM 645 N N . LEU A 1 83 ? -0.973 -6.438 -8.665 1.00 94.88 83 LEU A N 1
ATOM 646 C CA . LEU A 1 83 ? -1.014 -7.249 -9.882 1.00 94.88 83 LEU A CA 1
ATOM 647 C C . LEU A 1 83 ? -1.653 -6.487 -11.049 1.00 94.88 83 LEU A C 1
ATOM 649 O O . LEU A 1 83 ? -1.121 -6.507 -12.155 1.00 94.88 83 LEU A O 1
ATOM 653 N N . ARG A 1 84 ? -2.772 -5.794 -10.804 1.00 94.12 84 ARG A N 1
ATOM 654 C CA . ARG A 1 84 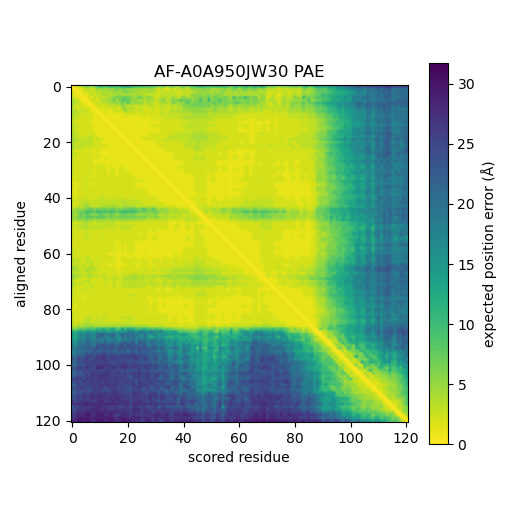? -3.441 -4.992 -11.833 1.00 94.12 84 ARG A CA 1
ATOM 655 C C . ARG A 1 84 ? -2.540 -3.864 -12.331 1.00 94.12 84 ARG A C 1
ATOM 657 O O . ARG A 1 84 ? -2.461 -3.662 -13.537 1.00 94.12 84 ARG A O 1
ATOM 664 N N . LEU A 1 85 ? -1.862 -3.158 -11.428 1.00 93.06 85 LEU A N 1
ATOM 665 C CA . LEU A 1 85 ? -0.954 -2.060 -11.771 1.00 93.06 85 LEU A CA 1
ATOM 666 C C . LEU A 1 85 ? 0.261 -2.541 -12.576 1.00 93.06 85 LEU A C 1
ATOM 668 O O . LEU A 1 85 ? 0.559 -1.954 -13.610 1.00 93.06 85 LEU A O 1
ATOM 672 N N . CYS A 1 86 ? 0.886 -3.660 -12.197 1.00 92.69 86 CYS A N 1
ATOM 673 C CA . CYS A 1 86 ? 1.998 -4.246 -12.960 1.00 92.69 86 CYS A CA 1
ATOM 674 C C . CYS A 1 86 ? 1.604 -4.705 -14.380 1.00 92.69 86 CYS A C 1
ATOM 676 O O . CYS A 1 86 ? 2.483 -4.887 -15.221 1.00 92.69 86 CYS A O 1
ATOM 678 N N . MET A 1 87 ? 0.311 -4.925 -14.643 1.00 89.69 87 MET A N 1
ATOM 679 C CA . MET A 1 87 ? -0.213 -5.385 -15.936 1.00 89.69 87 MET A CA 1
ATOM 680 C C . MET A 1 87 ? -0.846 -4.263 -16.770 1.00 89.69 87 MET A C 1
ATOM 682 O O . MET A 1 87 ? -1.231 -4.510 -17.911 1.00 89.69 87 MET A O 1
ATOM 686 N N . LEU A 1 88 ? -0.992 -3.050 -16.224 1.00 84.31 88 LEU A N 1
ATOM 687 C CA . LEU A 1 88 ? -1.667 -1.942 -16.899 1.00 84.31 88 LEU A CA 1
ATOM 688 C C . LEU A 1 88 ? -0.782 -1.358 -18.018 1.00 84.31 88 LEU A C 1
ATOM 690 O O . LEU A 1 88 ? 0.270 -0.793 -17.721 1.00 84.31 88 LEU A O 1
ATOM 694 N N . PRO A 1 89 ? -1.216 -1.400 -19.295 1.00 64.00 89 PRO A N 1
ATOM 695 C CA . PRO A 1 89 ? -0.419 -0.883 -20.408 1.00 64.00 89 PRO A CA 1
ATOM 696 C C . PRO A 1 89 ? -0.192 0.628 -20.342 1.00 64.00 89 PRO A C 1
ATOM 698 O O . PRO A 1 89 ? 0.863 1.090 -20.742 1.00 64.00 89 PRO A O 1
ATOM 701 N N . ALA A 1 90 ? -1.139 1.405 -19.802 1.00 64.50 90 ALA A N 1
ATOM 702 C CA . ALA A 1 90 ? -1.006 2.861 -19.667 1.00 64.50 90 ALA A CA 1
ATOM 703 C C . ALA A 1 90 ? 0.142 3.264 -18.725 1.00 64.50 90 ALA A C 1
ATOM 705 O O . ALA A 1 90 ? 0.897 4.183 -19.029 1.00 64.50 90 ALA A O 1
ATOM 706 N N . LEU A 1 91 ? 0.321 2.514 -17.632 1.00 63.75 91 LEU A N 1
ATOM 707 C CA . LEU A 1 91 ? 1.478 2.646 -16.751 1.00 63.75 91 LEU A CA 1
ATOM 708 C C . LEU A 1 91 ? 2.772 2.245 -17.451 1.00 63.75 91 LEU A C 1
ATOM 710 O O . LEU A 1 91 ? 3.803 2.737 -17.051 1.00 63.75 91 LEU A O 1
ATOM 714 N N . MET A 1 92 ? 2.741 1.402 -18.491 1.00 59.62 92 MET A N 1
ATOM 715 C CA . MET A 1 92 ? 3.917 1.088 -19.316 1.00 59.62 92 MET A CA 1
ATOM 716 C C . MET A 1 92 ? 4.156 2.130 -20.421 1.00 59.62 92 MET A C 1
ATOM 718 O O . MET A 1 92 ? 5.302 2.400 -20.769 1.00 59.62 92 MET A O 1
ATOM 722 N N . LEU A 1 93 ? 3.087 2.729 -20.952 1.00 56.06 93 LEU A N 1
ATOM 723 C CA . LEU A 1 93 ? 3.121 3.722 -22.025 1.00 56.06 93 LEU A CA 1
ATOM 724 C C . LEU A 1 93 ? 3.683 5.063 -21.536 1.00 56.06 93 LEU A C 1
ATOM 726 O O . LEU A 1 93 ? 4.524 5.644 -22.216 1.00 56.06 93 LEU A O 1
ATOM 730 N N . MET A 1 94 ? 3.291 5.512 -20.333 1.00 58.03 94 MET A N 1
ATOM 731 C CA . MET A 1 94 ? 3.874 6.704 -19.691 1.00 58.03 94 MET A CA 1
ATOM 732 C C . MET A 1 94 ? 5.396 6.572 -19.507 1.00 58.03 94 MET A C 1
ATOM 734 O O . MET A 1 94 ? 6.120 7.547 -19.662 1.00 58.03 94 MET A O 1
ATOM 738 N N . ARG A 1 95 ? 5.909 5.351 -19.324 1.00 55.53 95 ARG A N 1
ATOM 739 C CA . ARG A 1 95 ? 7.357 5.064 -19.223 1.00 55.53 95 ARG A CA 1
ATOM 740 C C . ARG A 1 95 ? 8.059 5.073 -20.565 1.00 55.53 95 ARG A C 1
ATOM 742 O O . ARG A 1 95 ? 9.247 5.355 -20.621 1.00 55.53 95 ARG A O 1
ATOM 749 N N . GLY A 1 96 ? 7.350 4.734 -21.643 1.00 58.66 96 GLY A N 1
ATOM 750 C CA . GLY A 1 96 ? 7.859 4.955 -22.995 1.00 58.66 96 GLY A CA 1
ATOM 751 C C . GLY A 1 96 ? 8.175 6.436 -23.188 1.00 58.66 96 GLY A C 1
ATOM 752 O O . GLY A 1 96 ? 9.258 6.773 -23.648 1.00 58.66 96 GLY A O 1
ATOM 753 N N . VAL A 1 97 ? 7.280 7.312 -22.726 1.00 58.34 97 VAL A N 1
ATOM 754 C CA . VAL A 1 97 ? 7.481 8.765 -22.756 1.00 58.34 97 VAL A CA 1
ATOM 755 C C . VAL A 1 97 ? 8.615 9.197 -21.818 1.00 58.34 97 VAL A C 1
ATOM 757 O O . VAL A 1 97 ? 9.521 9.885 -22.270 1.00 58.34 97 VAL A O 1
ATOM 760 N N . GLU A 1 98 ? 8.651 8.741 -20.560 1.00 57.94 98 GLU A N 1
ATOM 761 C CA . GLU A 1 98 ? 9.756 9.073 -19.640 1.00 57.94 98 GLU A CA 1
ATOM 762 C C . GLU A 1 98 ? 11.119 8.572 -20.141 1.00 57.94 98 GLU A C 1
ATOM 764 O O . GLU A 1 98 ? 12.101 9.308 -20.097 1.00 57.94 98 GLU A O 1
ATOM 769 N N . GLY A 1 99 ? 11.190 7.352 -20.676 1.00 60.78 99 GLY A N 1
ATOM 770 C CA . GLY A 1 99 ? 12.410 6.790 -21.255 1.00 60.78 99 GLY A CA 1
ATOM 771 C C . GLY A 1 99 ? 12.915 7.595 -22.452 1.00 60.78 99 GLY A C 1
ATOM 772 O O . GLY A 1 99 ? 14.113 7.857 -22.543 1.00 60.78 99 GLY A O 1
ATOM 773 N N . LEU A 1 100 ? 12.011 8.049 -23.325 1.00 60.34 100 LEU A N 1
ATOM 774 C CA . LEU A 1 100 ? 12.349 8.948 -24.432 1.00 60.34 100 LEU A CA 1
ATOM 775 C C . LEU A 1 100 ? 12.855 10.300 -23.910 1.00 60.34 100 LEU A C 1
ATOM 777 O O . LEU A 1 100 ? 13.942 10.723 -24.298 1.00 60.34 100 LEU A O 1
ATOM 781 N N . THR A 1 101 ? 12.152 10.921 -22.954 1.00 63.66 101 THR A N 1
ATOM 782 C CA . THR A 1 101 ? 12.601 12.193 -22.358 1.00 63.66 101 THR A CA 1
ATOM 783 C C . THR A 1 101 ? 13.928 12.057 -21.609 1.00 63.66 101 THR A C 1
ATOM 785 O O . THR A 1 101 ? 14.735 12.976 -21.622 1.00 63.66 101 THR A O 1
ATOM 788 N N . GLY A 1 102 ? 14.208 10.911 -20.980 1.00 61.34 102 GLY A N 1
ATOM 789 C CA . GLY A 1 102 ? 15.477 10.642 -20.305 1.00 61.34 102 GLY A CA 1
ATOM 790 C C . GLY A 1 102 ? 16.649 10.546 -21.282 1.00 61.34 102 GLY A C 1
ATOM 791 O O . GLY A 1 102 ? 17.722 11.087 -21.013 1.00 61.34 102 GLY A O 1
ATOM 792 N N . ILE A 1 103 ? 16.440 9.913 -22.439 1.00 63.06 103 ILE A N 1
ATOM 793 C CA . ILE A 1 103 ? 17.435 9.852 -23.518 1.00 63.06 103 ILE A CA 1
ATOM 794 C C . ILE A 1 103 ? 17.665 11.248 -24.110 1.00 63.06 103 ILE A C 1
ATOM 796 O O . ILE A 1 103 ? 18.816 11.666 -24.237 1.00 63.06 103 ILE A O 1
ATOM 800 N N . GLU A 1 104 ? 16.595 11.993 -24.407 1.00 65.25 104 GLU A N 1
ATOM 801 C CA . GLU A 1 104 ? 16.679 13.377 -24.895 1.00 65.25 104 GLU A CA 1
ATOM 802 C C . GLU A 1 104 ? 17.407 14.286 -23.900 1.00 65.25 104 GLU A C 1
ATOM 804 O O . GLU A 1 104 ? 18.312 15.026 -24.278 1.00 65.25 104 GLU A O 1
ATOM 809 N N . ASN A 1 105 ? 17.082 14.178 -22.612 1.00 72.69 105 ASN A N 1
ATOM 810 C CA . ASN A 1 105 ? 17.750 14.916 -21.548 1.00 72.69 105 ASN A CA 1
ATOM 811 C C . ASN A 1 105 ? 19.232 14.553 -21.456 1.00 72.69 105 ASN A C 1
ATOM 813 O O . ASN A 1 105 ? 20.061 15.449 -21.371 1.00 72.69 105 ASN A O 1
ATOM 817 N N . THR A 1 106 ? 19.591 13.268 -21.526 1.00 73.19 106 THR A N 1
ATOM 818 C CA . THR A 1 106 ? 20.999 12.830 -21.495 1.00 73.19 106 THR A CA 1
ATOM 819 C C . THR A 1 106 ? 21.782 13.396 -22.680 1.00 73.19 106 THR A C 1
ATOM 821 O O . THR A 1 106 ? 22.880 13.919 -22.500 1.00 73.19 106 THR A O 1
ATOM 824 N N . ALA A 1 107 ? 21.203 13.347 -23.883 1.00 74.69 107 ALA A N 1
ATOM 825 C CA . ALA A 1 107 ? 21.803 13.921 -25.084 1.00 74.69 107 ALA A CA 1
ATOM 826 C C . ALA A 1 107 ? 21.941 15.448 -24.982 1.00 74.69 107 ALA A C 1
ATOM 828 O O . ALA A 1 107 ? 22.971 15.996 -25.367 1.00 74.69 107 ALA A O 1
ATOM 829 N N . ARG A 1 108 ? 20.938 16.130 -24.415 1.00 73.00 108 ARG A N 1
ATOM 830 C CA . ARG A 1 108 ? 20.976 17.573 -24.164 1.00 73.00 108 ARG A CA 1
ATOM 831 C C . ARG A 1 108 ? 22.050 17.931 -23.142 1.00 73.00 108 ARG A C 1
ATOM 833 O O . ARG A 1 108 ? 22.875 18.787 -23.417 1.00 73.00 108 ARG A O 1
ATOM 840 N N . PHE A 1 109 ? 22.080 17.260 -21.992 1.00 76.12 109 PHE A N 1
ATOM 841 C CA . PHE A 1 109 ? 23.059 17.511 -20.931 1.00 76.12 109 PHE A CA 1
ATOM 842 C C . PHE A 1 109 ? 24.494 17.213 -21.372 1.00 76.12 109 PHE A C 1
ATOM 844 O O . PHE A 1 109 ? 25.408 17.883 -20.913 1.00 76.12 109 PHE A O 1
ATOM 851 N N . ALA A 1 110 ? 24.702 16.281 -22.307 1.00 79.12 110 ALA A N 1
ATOM 852 C CA . ALA A 1 110 ? 26.013 16.053 -22.916 1.00 79.12 110 ALA A CA 1
ATOM 853 C C . ALA A 1 110 ? 26.500 17.225 -23.793 1.00 79.12 110 ALA A C 1
ATOM 855 O O . ALA A 1 110 ? 27.694 17.320 -24.068 1.00 79.12 110 ALA A O 1
ATOM 856 N N . GLN A 1 111 ? 25.593 18.096 -24.248 1.00 80.00 111 GLN A N 1
ATOM 857 C CA . GLN A 1 111 ? 25.898 19.276 -25.066 1.00 80.00 111 GLN A CA 1
ATOM 858 C C . GLN A 1 111 ? 25.929 20.580 -24.253 1.00 80.00 111 GLN A C 1
ATOM 860 O O . GLN A 1 111 ? 26.341 21.610 -24.781 1.00 80.00 111 GLN A O 1
ATOM 865 N N . VAL A 1 112 ? 25.492 20.552 -22.990 1.00 75.69 112 VAL A N 1
ATOM 866 C CA . VAL A 1 112 ? 25.469 21.727 -22.111 1.00 75.69 112 VAL A CA 1
ATOM 867 C C . VAL A 1 112 ? 26.849 21.911 -21.456 1.00 75.69 112 VAL A C 1
ATOM 869 O O . VAL A 1 112 ? 27.416 20.932 -20.963 1.00 75.69 112 VAL A O 1
ATOM 872 N N . PRO A 1 113 ? 27.408 23.136 -21.436 1.00 77.12 113 PRO A N 1
ATOM 873 C CA . PRO A 1 113 ? 28.647 23.450 -20.725 1.00 77.12 113 PRO A CA 1
ATOM 874 C C . PRO A 1 113 ? 28.601 23.072 -19.233 1.00 77.12 113 PRO A C 1
ATOM 876 O O . PRO A 1 113 ? 27.580 23.215 -18.562 1.00 77.12 113 PRO A O 1
ATOM 879 N N . THR A 1 114 ? 29.715 22.576 -18.685 1.00 72.88 114 THR A N 1
ATOM 880 C CA . THR A 1 114 ? 29.778 22.006 -17.323 1.00 72.88 114 THR A CA 1
ATOM 881 C C . THR A 1 114 ? 29.457 23.006 -16.207 1.00 72.88 114 THR A C 1
ATOM 883 O O . THR A 1 114 ? 29.036 22.608 -15.123 1.00 72.88 114 THR A O 1
ATOM 886 N N . ASP A 1 115 ? 29.664 24.297 -16.446 1.00 75.38 115 ASP A N 1
ATOM 887 C CA . ASP A 1 115 ? 29.335 25.388 -15.530 1.00 75.38 115 ASP A CA 1
ATOM 888 C C . ASP A 1 115 ? 27.823 25.573 -15.349 1.00 75.38 115 ASP A C 1
ATOM 890 O O . ASP A 1 115 ? 27.386 25.854 -14.237 1.00 75.38 115 ASP A O 1
ATOM 894 N N . GLU A 1 116 ? 27.022 25.294 -16.379 1.00 71.25 116 GLU A N 1
ATOM 895 C CA . GLU A 1 116 ? 25.553 25.334 -16.310 1.00 71.25 116 GLU A CA 1
ATOM 896 C C . GLU A 1 116 ? 24.938 24.061 -15.691 1.00 71.25 116 GLU A C 1
ATOM 898 O O . GLU A 1 116 ? 23.767 24.046 -15.313 1.00 71.25 116 GLU A O 1
ATOM 903 N N . LEU A 1 117 ? 25.717 22.979 -15.560 1.00 69.56 117 LEU A N 1
ATOM 904 C CA . LEU A 1 117 ? 25.290 21.716 -14.937 1.00 69.56 117 LEU A CA 1
ATOM 905 C C . LEU A 1 117 ? 25.416 21.718 -13.405 1.00 69.56 117 LEU A C 1
ATOM 907 O O . LEU A 1 117 ? 24.999 20.757 -12.748 1.00 69.56 117 LEU A O 1
ATOM 911 N N . ARG A 1 118 ? 26.003 22.764 -12.814 1.00 73.75 118 ARG A N 1
ATOM 912 C CA . ARG A 1 118 ? 26.121 22.884 -11.358 1.00 73.75 118 ARG A CA 1
ATOM 913 C C . ARG A 1 118 ? 24.775 23.318 -10.784 1.00 73.75 118 ARG A C 1
ATOM 915 O O . ARG A 1 118 ? 24.326 24.436 -10.996 1.00 73.75 118 ARG A O 1
ATOM 922 N N . ILE A 1 119 ? 24.128 22.418 -10.048 1.00 64.50 119 ILE A N 1
ATOM 923 C CA . ILE A 1 119 ? 23.001 22.783 -9.190 1.00 64.50 119 ILE A CA 1
ATOM 924 C C . ILE A 1 119 ? 23.618 23.345 -7.913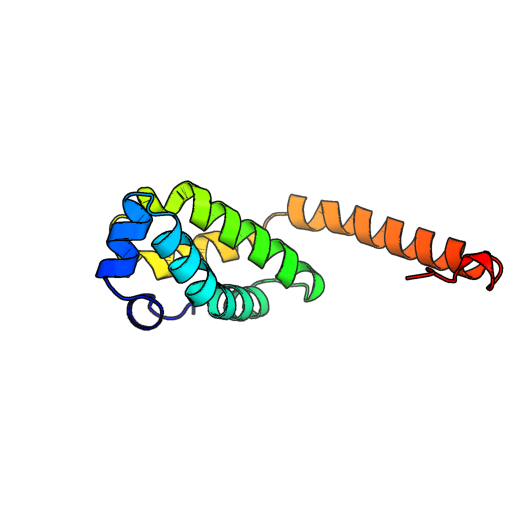 1.00 64.50 119 ILE A C 1
ATOM 926 O O . ILE A 1 119 ? 24.068 22.582 -7.057 1.00 64.50 119 ILE A O 1
ATOM 930 N N . ASP A 1 120 ? 23.702 24.668 -7.823 1.00 63.22 120 ASP A N 1
ATOM 931 C CA . ASP A 1 120 ? 24.083 25.330 -6.581 1.00 63.22 120 ASP A CA 1
ATOM 932 C C . ASP A 1 12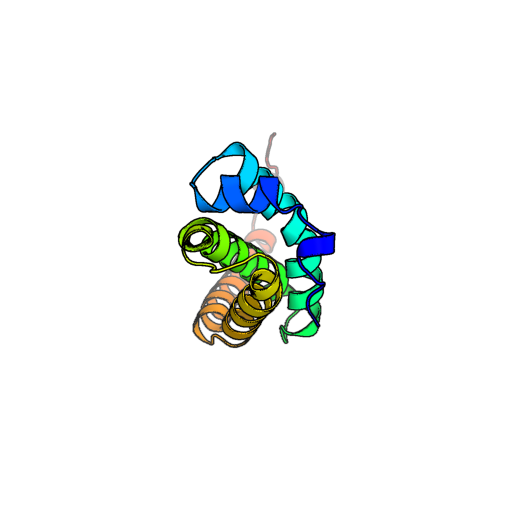0 ? 22.964 25.082 -5.551 1.00 63.22 120 ASP A C 1
ATOM 934 O O . ASP A 1 120 ? 21.821 25.507 -5.740 1.00 63.22 120 ASP A O 1
ATOM 938 N N . LEU A 1 121 ? 23.290 24.292 -4.522 1.00 48.44 121 LEU A N 1
ATOM 939 C CA . LEU A 1 121 ? 22.426 23.916 -3.394 1.00 48.44 121 LEU A CA 1
ATOM 940 C C . LEU A 1 121 ? 22.425 24.989 -2.303 1.00 48.44 121 LEU A C 1
ATOM 942 O O . LEU A 1 121 ? 23.530 25.467 -1.957 1.00 48.44 121 LEU A O 1
#

Secondary structure (DSSP, 8-state):
-PPPGGGTS-HHHHHHHHTT-HHHHHHHHHHHHHHHHHHHHHH-SSTTHHHHHHHHHHHHHHHHGGG---HHHHHHHHHHHHHHHHH-HHHHHHHHHHHHHHHHHHHHHTTS-TTTT----

Mean predicted aligned error: 9.12 Å

Radius of gyration: 18.6 Å; Cα contacts (8 Å, |Δi|>4): 107; chains: 1; bounding box: 44×40×41 Å

pLDDT: mean 86.76, std 13.63, range [48.44, 98.31]

Nearest PDB structures (foldseek):
  8z6g-assembly1_B  TM=8.219E-01  e=1.897E-01  Pseudomonas aeruginosa
  8z6g-assembly3_F  TM=7.758E-01  e=1.469E-01  Pseudomonas aeruginosa
  5wuq-assembly1_A  TM=8.093E-01  e=4.088E-01  Bacillus subtilis subsp. subtilis str. 168
  5wur-assembly1_A  TM=6.635E-01  e=7.179E-01  Bacillus subtilis subsp. subtilis str. 168
  4cxf-assembly1_A  TM=6.432E-01  e=9.760E-01  Cupriavidus metallidurans CH34